Protein AF-A0A351MRF9-F1 (afdb_monomer_lite)

Sequence (45 aa):
GSEYTVDFLPKVKLELALPDELVDRAIATITKAAHTGKIGDGKIF

Foldseek 3Di:
DDDDDDDDDDDDDDDDDDDPVCVVVVVVVLCVVQDPVDPPSDDDD

pLDDT: mean 90.08, std 11.49, range [56.72, 98.31]

Radius of gyration: 15.15 Å; chains: 1; bounding box: 27×30×40 Å

Structure (mmCIF, N/CA/C/O backbone):
data_AF-A0A351MRF9-F1
#
_entry.id   AF-A0A351MRF9-F1
#
loop_
_atom_site.group_PDB
_atom_site.id
_atom_site.type_symbol
_atom_site.label_atom_id
_atom_site.label_alt_id
_atom_site.label_comp_id
_atom_site.label_asym_id
_atom_site.label_entity_id
_atom_site.label_seq_id
_atom_site.pdbx_PDB_ins_code
_atom_site.Cartn_x
_atom_site.Cartn_y
_atom_site.Cartn_z
_atom_site.occupancy
_atom_site.B_iso_or_equiv
_atom_site.auth_seq_id
_atom_site.auth_comp_id
_atom_site.auth_asym_id
_atom_site.auth_atom_id
_atom_site.pdbx_PDB_model_num
ATOM 1 N N . GLY A 1 1 ? 18.792 -22.511 -25.090 1.00 56.72 1 GLY A N 1
ATOM 2 C CA . GLY A 1 1 ? 18.108 -22.073 -23.864 1.00 56.72 1 GLY A CA 1
ATOM 3 C C . GLY A 1 1 ? 18.078 -20.571 -23.898 1.00 56.72 1 GLY A C 1
ATOM 4 O O . GLY A 1 1 ? 19.142 -19.986 -24.013 1.00 56.72 1 GLY A O 1
ATOM 5 N N . SER A 1 2 ? 16.897 -19.966 -23.947 1.00 59.06 2 SER A N 1
ATOM 6 C CA . SER A 1 2 ? 16.746 -18.511 -23.969 1.00 59.06 2 SER A CA 1
ATOM 7 C C . SER A 1 2 ? 16.975 -17.961 -22.564 1.00 59.06 2 SER A C 1
ATOM 9 O O . SER A 1 2 ? 16.249 -18.319 -21.638 1.00 59.06 2 SER A O 1
ATOM 11 N N . GLU A 1 3 ? 17.995 -17.125 -22.403 1.00 67.06 3 GLU A N 1
ATOM 12 C CA . GLU A 1 3 ? 18.204 -16.350 -21.183 1.00 67.06 3 GLU A CA 1
ATOM 13 C C . GLU A 1 3 ? 17.085 -15.307 -21.073 1.00 67.06 3 GLU A C 1
ATOM 15 O O . GLU A 1 3 ? 16.917 -14.463 -21.952 1.00 67.06 3 GLU A O 1
ATOM 20 N N . TYR A 1 4 ? 16.276 -15.397 -20.018 1.00 63.28 4 TYR A N 1
ATOM 21 C CA . TYR A 1 4 ? 15.320 -14.354 -19.666 1.00 63.28 4 TYR A CA 1
ATOM 22 C C . TYR A 1 4 ? 16.028 -13.378 -18.735 1.00 63.28 4 TYR A C 1
ATOM 24 O O . TYR A 1 4 ? 16.294 -13.707 -17.578 1.00 63.28 4 TYR A O 1
ATOM 32 N N . THR A 1 5 ? 16.326 -12.179 -19.224 1.00 68.88 5 THR A N 1
ATOM 33 C CA . THR A 1 5 ? 16.713 -11.073 -18.348 1.00 68.88 5 THR A CA 1
ATOM 34 C C . THR A 1 5 ? 15.489 -10.696 -17.521 1.00 68.88 5 THR A C 1
ATOM 36 O O . THR A 1 5 ? 14.514 -10.158 -18.043 1.00 68.88 5 THR A O 1
ATOM 39 N N . VAL A 1 6 ? 15.503 -11.050 -16.238 1.00 69.38 6 VAL A N 1
ATOM 40 C CA . VAL A 1 6 ? 14.480 -10.611 -15.288 1.00 69.38 6 VAL A CA 1
ATOM 41 C C . VAL A 1 6 ? 14.946 -9.284 -14.711 1.00 69.38 6 VAL A C 1
ATOM 43 O O . VAL A 1 6 ? 15.838 -9.246 -13.865 1.00 69.38 6 VAL A O 1
ATOM 46 N N . ASP A 1 7 ? 14.347 -8.194 -15.183 1.00 75.31 7 ASP A N 1
ATOM 47 C CA . ASP A 1 7 ? 14.603 -6.870 -14.631 1.00 75.31 7 ASP A CA 1
ATOM 48 C C . ASP A 1 7 ? 13.931 -6.733 -13.263 1.00 75.31 7 ASP A C 1
ATOM 50 O O . ASP A 1 7 ? 12.705 -6.788 -13.121 1.00 75.31 7 ASP A O 1
ATOM 54 N N . PHE A 1 8 ? 14.747 -6.524 -12.232 1.00 75.69 8 PHE A N 1
ATOM 55 C CA . PHE A 1 8 ? 14.256 -6.168 -10.909 1.00 75.69 8 PHE A CA 1
ATOM 56 C C . PHE A 1 8 ? 13.939 -4.675 -10.879 1.00 75.69 8 PHE A C 1
ATOM 58 O O . PHE A 1 8 ? 14.831 -3.830 -10.833 1.00 75.69 8 PHE A O 1
ATOM 65 N N . LEU A 1 9 ? 12.649 -4.341 -10.880 1.00 82.94 9 LEU A N 1
ATOM 66 C CA . LEU A 1 9 ? 12.215 -2.966 -10.667 1.00 82.94 9 LEU A CA 1
ATOM 67 C C . LEU A 1 9 ? 12.401 -2.602 -9.185 1.00 82.94 9 LEU A C 1
ATOM 69 O O . LEU A 1 9 ? 11.829 -3.284 -8.330 1.00 82.94 9 LEU A O 1
ATOM 73 N N . PRO A 1 10 ? 13.147 -1.534 -8.854 1.00 88.25 10 PRO A N 1
ATOM 74 C CA . PRO A 1 10 ? 13.327 -1.120 -7.470 1.00 88.25 10 PRO A CA 1
ATOM 75 C C . PRO A 1 10 ? 11.977 -0.729 -6.851 1.00 88.25 10 PRO A C 1
ATOM 77 O O . PRO A 1 10 ? 11.208 0.048 -7.423 1.00 88.25 10 PRO A O 1
ATOM 80 N N . LYS A 1 11 ? 11.682 -1.284 -5.671 1.00 91.62 11 LYS A N 1
ATOM 81 C CA . LYS A 1 11 ? 10.473 -1.018 -4.878 1.00 91.62 11 LYS A CA 1
ATOM 82 C C . LYS A 1 11 ? 10.854 -0.759 -3.425 1.00 91.62 11 LYS A C 1
ATOM 84 O O . LYS A 1 11 ? 11.836 -1.307 -2.933 1.00 91.62 11 LYS A O 1
ATOM 89 N N . VAL A 1 12 ? 10.051 0.047 -2.737 1.00 93.69 12 VAL A N 1
ATOM 90 C 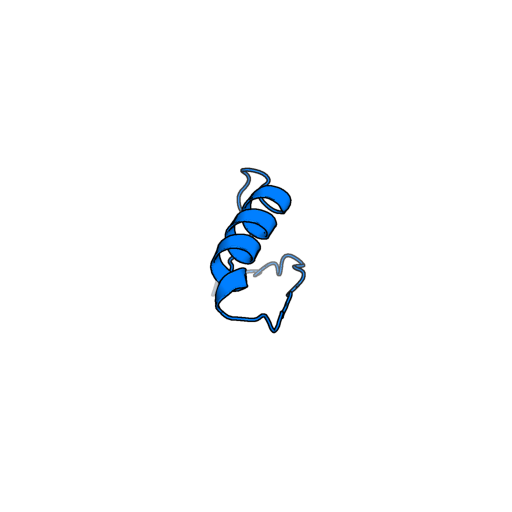CA . VAL A 1 12 ? 10.177 0.269 -1.291 1.00 93.69 12 VAL A CA 1
ATOM 91 C C . VAL A 1 12 ? 9.241 -0.697 -0.571 1.00 93.69 12 VAL A C 1
ATOM 93 O O . VAL A 1 12 ? 8.052 -0.743 -0.886 1.00 93.69 12 VAL A O 1
ATOM 96 N N . LYS A 1 13 ? 9.769 -1.467 0.386 1.00 94.38 13 LYS A N 1
ATOM 97 C CA . LYS A 1 13 ? 8.970 -2.293 1.299 1.00 94.38 13 LYS A CA 1
ATOM 98 C C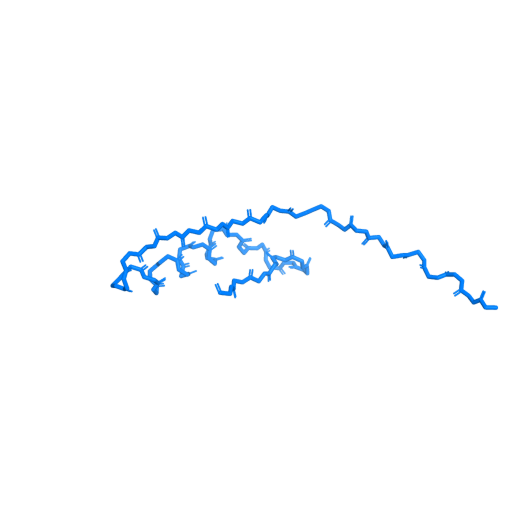 . LYS A 1 13 ? 8.701 -1.497 2.575 1.00 94.38 13 LYS A C 1
ATOM 100 O O . LYS A 1 13 ? 9.637 -0.978 3.177 1.00 94.38 13 LYS A O 1
ATOM 105 N N . LEU A 1 14 ? 7.435 -1.414 2.968 1.00 94.69 14 LEU A N 1
ATOM 106 C CA . LEU A 1 14 ? 6.990 -0.751 4.189 1.00 94.69 14 LEU A CA 1
ATOM 107 C C . LEU A 1 14 ? 6.402 -1.803 5.134 1.00 94.69 14 LEU A C 1
ATOM 109 O O . LEU A 1 14 ? 5.532 -2.566 4.726 1.00 94.69 14 LEU A O 1
ATOM 113 N N . GLU A 1 15 ? 6.877 -1.839 6.377 1.00 97.25 15 GLU A N 1
ATOM 114 C CA . GLU A 1 15 ? 6.373 -2.724 7.434 1.00 97.25 15 GLU A CA 1
ATOM 115 C C . GLU A 1 15 ? 5.931 -1.857 8.612 1.00 97.25 15 GLU A C 1
ATOM 117 O O . GLU A 1 15 ? 6.693 -1.019 9.096 1.00 97.25 15 GLU A O 1
ATOM 122 N N . LEU A 1 16 ? 4.675 -2.012 9.032 1.00 95.50 16 LEU A N 1
ATOM 123 C CA . LEU A 1 16 ? 4.032 -1.157 10.027 1.00 95.50 16 LEU A CA 1
ATOM 124 C C . LEU A 1 16 ? 3.311 -2.023 11.057 1.00 95.50 16 LEU A C 1
ATOM 126 O O . LEU A 1 16 ? 2.505 -2.875 10.693 1.00 95.50 16 LEU A O 1
ATOM 130 N N . ALA A 1 17 ? 3.570 -1.767 12.338 1.00 97.25 17 ALA A N 1
ATOM 131 C CA . ALA A 1 17 ? 2.804 -2.334 13.442 1.00 97.25 17 ALA A CA 1
ATOM 132 C C . ALA A 1 17 ? 1.778 -1.300 13.913 1.00 97.25 17 ALA A C 1
ATOM 134 O O . ALA A 1 17 ? 2.141 -0.174 14.259 1.00 97.25 17 ALA A O 1
ATOM 135 N N . LEU A 1 18 ? 0.502 -1.676 13.898 1.00 96.75 18 LEU A N 1
ATOM 136 C CA . LEU A 1 18 ? -0.624 -0.789 14.171 1.00 96.75 18 LEU A CA 1
ATOM 137 C C . LEU A 1 18 ? -1.618 -1.495 15.110 1.00 96.75 18 LEU A C 1
ATOM 139 O O . LEU A 1 18 ? -1.731 -2.721 15.047 1.00 96.75 18 LEU A O 1
ATOM 143 N N . PRO A 1 19 ? -2.364 -0.752 15.944 1.00 98.31 19 PRO A N 1
ATOM 144 C CA . PRO A 1 19 ? -3.579 -1.259 16.575 1.00 98.31 19 PRO A CA 1
ATOM 145 C C . PRO A 1 19 ? -4.593 -1.753 15.532 1.00 98.31 19 PRO A C 1
ATOM 147 O O . PRO A 1 19 ? -4.722 -1.142 14.470 1.00 98.31 19 PRO A O 1
ATOM 150 N N . ASP A 1 20 ? -5.339 -2.809 15.863 1.00 98.00 20 ASP A N 1
ATOM 151 C CA . ASP A 1 20 ? -6.302 -3.472 14.964 1.00 98.00 20 ASP A CA 1
ATOM 152 C C . ASP A 1 20 ? -7.343 -2.497 14.385 1.00 98.00 20 ASP A C 1
ATOM 154 O O . ASP A 1 20 ? -7.581 -2.451 13.181 1.00 98.00 20 ASP A O 1
ATOM 158 N N . GLU A 1 21 ? -7.848 -1.590 15.224 1.00 98.12 21 GLU A N 1
ATOM 159 C CA . GLU A 1 21 ? -8.811 -0.546 14.845 1.00 98.12 21 GLU A CA 1
ATOM 160 C C . GLU A 1 21 ? -8.303 0.436 13.768 1.00 98.12 21 GLU A C 1
ATOM 162 O O . GLU A 1 21 ? -9.094 1.155 13.155 1.00 98.12 21 GLU A O 1
ATOM 167 N N . LEU A 1 22 ? -6.987 0.496 13.527 1.00 97.94 22 LEU A N 1
ATOM 168 C CA . LEU A 1 22 ? -6.375 1.380 12.532 1.00 97.94 22 LEU A CA 1
ATOM 169 C C . LEU A 1 22 ? -6.005 0.670 11.227 1.00 97.94 22 LEU A C 1
ATOM 171 O O . LEU A 1 22 ? -5.671 1.363 10.261 1.00 97.94 22 LEU A O 1
ATOM 175 N N . VAL A 1 23 ? -6.068 -0.664 11.169 1.00 97.31 23 VAL A N 1
ATOM 176 C CA . VAL A 1 23 ? -5.594 -1.459 10.023 1.00 97.31 23 VAL A CA 1
ATOM 177 C C . VAL A 1 23 ? -6.330 -1.068 8.741 1.00 97.31 23 VAL A C 1
ATOM 179 O O . VAL A 1 23 ? -5.696 -0.638 7.776 1.00 97.31 23 VAL A O 1
ATOM 182 N N . ASP A 1 24 ? -7.663 -1.090 8.751 1.00 97.75 24 ASP A N 1
ATOM 183 C CA . ASP A 1 24 ? -8.475 -0.761 7.570 1.00 97.75 24 ASP A CA 1
ATOM 184 C C . ASP A 1 24 ? -8.235 0.671 7.077 1.00 97.75 24 ASP A C 1
ATOM 186 O O . ASP A 1 24 ? -8.100 0.937 5.876 1.00 97.75 24 ASP A O 1
ATOM 190 N N . ARG A 1 25 ? -8.117 1.618 8.016 1.00 97.94 25 ARG A N 1
ATOM 191 C CA . ARG A 1 25 ? -7.834 3.022 7.700 1.00 97.94 25 ARG A CA 1
ATOM 192 C C . ARG A 1 25 ? -6.450 3.185 7.077 1.00 97.94 25 ARG A C 1
ATOM 194 O O . ARG A 1 25 ? -6.295 3.980 6.142 1.00 97.94 25 ARG A O 1
ATOM 201 N N . ALA A 1 26 ? -5.449 2.471 7.588 1.00 97.75 26 ALA A N 1
ATOM 202 C CA . ALA A 1 26 ? -4.094 2.507 7.058 1.00 97.75 26 ALA A CA 1
ATOM 203 C C . ALA A 1 26 ? -4.051 1.939 5.637 1.00 97.75 26 ALA A C 1
ATOM 205 O O . ALA A 1 26 ? -3.527 2.606 4.744 1.00 97.75 26 ALA A O 1
ATOM 206 N N . ILE A 1 27 ? -4.686 0.786 5.399 1.00 97.19 27 ILE A N 1
ATOM 207 C CA . ILE A 1 27 ? -4.786 0.167 4.070 1.00 97.19 27 ILE A CA 1
ATOM 208 C C . ILE A 1 27 ? -5.416 1.143 3.071 1.00 97.19 27 ILE A C 1
ATOM 210 O O . ILE A 1 27 ? -4.834 1.405 2.015 1.00 97.19 27 ILE A O 1
ATOM 214 N N . ALA A 1 28 ? -6.563 1.741 3.409 1.00 97.81 28 ALA A N 1
ATOM 215 C CA . ALA A 1 28 ? -7.250 2.686 2.529 1.00 97.81 28 ALA A CA 1
ATOM 216 C C . ALA A 1 28 ? -6.397 3.931 2.223 1.00 97.81 28 ALA A C 1
ATOM 218 O O . ALA A 1 28 ? -6.324 4.384 1.078 1.00 97.81 28 ALA A O 1
ATOM 219 N N . THR A 1 29 ? -5.721 4.471 3.240 1.00 97.62 29 THR A N 1
ATOM 220 C CA . THR A 1 29 ? -4.882 5.671 3.106 1.00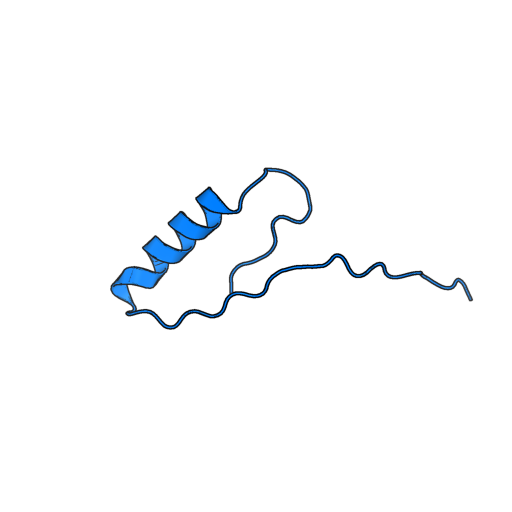 97.62 29 THR A CA 1
ATOM 221 C C . THR A 1 29 ? -3.648 5.399 2.247 1.00 97.62 29 THR A C 1
ATOM 223 O O . THR A 1 29 ? -3.374 6.161 1.320 1.00 97.62 29 THR A O 1
ATOM 226 N N . ILE A 1 30 ? -2.932 4.301 2.512 1.00 96.88 30 ILE A N 1
ATOM 227 C CA . ILE A 1 30 ? -1.739 3.901 1.755 1.00 96.88 30 ILE A CA 1
ATOM 228 C C . ILE A 1 30 ? -2.118 3.614 0.305 1.00 96.88 30 ILE A C 1
ATOM 230 O O . ILE A 1 30 ? -1.469 4.128 -0.602 1.00 96.88 30 ILE A O 1
ATOM 234 N N . THR A 1 31 ? -3.205 2.870 0.080 1.00 96.81 31 THR A N 1
ATOM 235 C CA . THR A 1 31 ? -3.701 2.572 -1.269 1.00 96.81 31 THR A CA 1
ATOM 236 C C . THR A 1 31 ? -3.978 3.859 -2.039 1.00 96.81 31 THR A C 1
ATOM 238 O O . THR A 1 31 ? -3.460 4.039 -3.134 1.00 96.81 31 THR A O 1
ATOM 241 N N . LYS A 1 32 ? -4.728 4.801 -1.454 1.00 97.44 32 LYS A N 1
ATOM 242 C CA . LYS A 1 32 ? -5.046 6.077 -2.112 1.00 97.44 32 LYS A CA 1
ATOM 243 C C . LYS A 1 32 ? -3.801 6.913 -2.422 1.00 97.44 32 LYS A C 1
ATOM 245 O O . LYS A 1 32 ? -3.773 7.584 -3.447 1.00 97.44 32 LYS A O 1
ATOM 250 N N . ALA A 1 33 ? -2.806 6.907 -1.537 1.00 96.56 33 ALA A N 1
ATOM 251 C CA . ALA A 1 33 ? -1.594 7.704 -1.699 1.00 96.56 33 ALA A CA 1
ATOM 252 C C . ALA A 1 33 ? -0.598 7.095 -2.702 1.00 96.56 33 ALA A C 1
ATOM 254 O O . 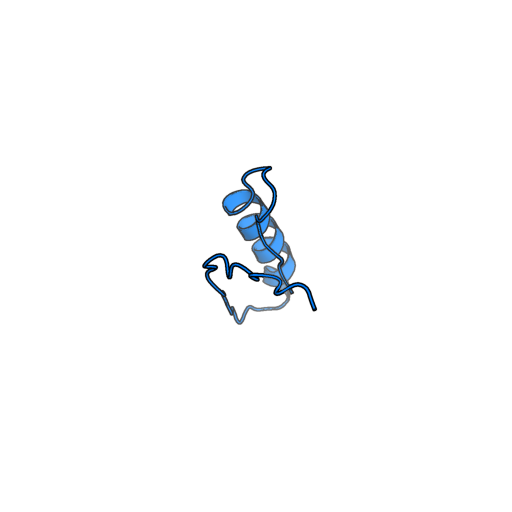ALA A 1 33 ? 0.055 7.834 -3.433 1.00 96.56 33 ALA A O 1
ATOM 255 N N . ALA A 1 34 ? -0.470 5.765 -2.727 1.00 95.69 34 ALA A N 1
ATOM 256 C CA . ALA A 1 34 ? 0.490 5.050 -3.568 1.00 95.69 34 ALA A CA 1
ATOM 257 C C . ALA A 1 34 ? -0.060 4.688 -4.958 1.00 95.69 34 ALA A C 1
ATOM 259 O O . ALA A 1 34 ? 0.720 4.362 -5.852 1.00 95.69 34 ALA A O 1
ATOM 260 N N . HIS A 1 35 ? -1.381 4.730 -5.154 1.00 96.00 35 HIS A N 1
ATOM 261 C CA . HIS A 1 35 ? -2.006 4.377 -6.424 1.00 96.00 35 HIS A CA 1
ATOM 262 C C . HIS A 1 35 ? -1.714 5.417 -7.512 1.00 96.00 35 HIS A C 1
ATOM 264 O O . HIS A 1 35 ? -2.105 6.580 -7.405 1.00 96.00 35 HIS A O 1
ATOM 270 N N . THR A 1 36 ? -1.069 4.977 -8.593 1.00 95.31 36 THR A N 1
ATOM 271 C CA . THR A 1 36 ? -0.791 5.800 -9.778 1.00 95.31 36 THR A CA 1
ATOM 272 C C . THR A 1 36 ? -1.669 5.429 -10.973 1.00 95.31 36 THR A C 1
ATOM 274 O O . THR A 1 36 ? -1.693 6.156 -11.967 1.00 95.31 36 THR A O 1
ATOM 277 N N . GLY A 1 37 ? -2.377 4.296 -10.902 1.00 93.12 37 GLY A N 1
ATOM 278 C CA . GLY A 1 37 ? -3.186 3.765 -12.003 1.00 93.12 37 GLY A CA 1
ATOM 279 C C . GLY A 1 37 ? -2.370 3.049 -13.082 1.00 93.12 37 GLY A C 1
ATOM 280 O O . GLY A 1 37 ? -2.925 2.641 -14.101 1.00 93.12 37 GLY A O 1
ATOM 281 N N . LYS A 1 38 ? -1.056 2.889 -12.882 1.00 93.31 38 LYS A N 1
ATOM 282 C CA . LYS A 1 38 ? -0.153 2.199 -13.810 1.00 93.31 38 LYS A CA 1
ATOM 283 C C . LYS A 1 38 ? 0.233 0.825 -13.272 1.00 93.31 38 LYS A C 1
ATOM 285 O O . LYS A 1 38 ? 0.161 0.538 -12.079 1.00 93.31 38 LYS A O 1
ATOM 290 N N . ILE A 1 39 ? 0.684 -0.042 -14.176 1.00 89.75 39 ILE A N 1
ATOM 291 C CA . ILE A 1 39 ? 1.219 -1.351 -13.797 1.00 89.75 39 ILE A CA 1
ATOM 292 C C . ILE A 1 39 ? 2.436 -1.140 -12.888 1.00 89.75 39 ILE A C 1
ATOM 294 O O . ILE A 1 39 ? 3.362 -0.408 -13.234 1.00 89.75 39 ILE A O 1
ATOM 298 N N . GLY A 1 40 ? 2.434 -1.812 -11.735 1.00 90.62 40 GLY A N 1
ATOM 299 C CA . GLY A 1 40 ? 3.541 -1.777 -10.782 1.00 90.62 40 GLY A CA 1
ATOM 300 C C . GLY A 1 40 ? 3.303 -0.954 -9.514 1.00 90.62 40 GLY A C 1
ATOM 301 O O . GLY A 1 40 ? 4.263 -0.780 -8.767 1.00 90.62 40 GLY A O 1
ATOM 302 N N . ASP A 1 41 ? 2.080 -0.501 -9.226 1.00 93.44 41 ASP A N 1
ATOM 303 C CA . ASP A 1 41 ? 1.742 0.194 -7.964 1.00 93.44 41 ASP A CA 1
ATOM 304 C C . ASP A 1 41 ? 2.079 -0.619 -6.695 1.00 93.44 41 ASP A C 1
ATOM 306 O O . ASP A 1 41 ? 2.345 -0.050 -5.642 1.00 93.44 41 ASP A O 1
ATOM 310 N N . GLY A 1 42 ? 2.162 -1.949 -6.801 1.00 93.75 42 GLY A N 1
ATOM 311 C CA . GLY A 1 42 ? 2.607 -2.829 -5.719 1.00 93.75 42 GLY A CA 1
AT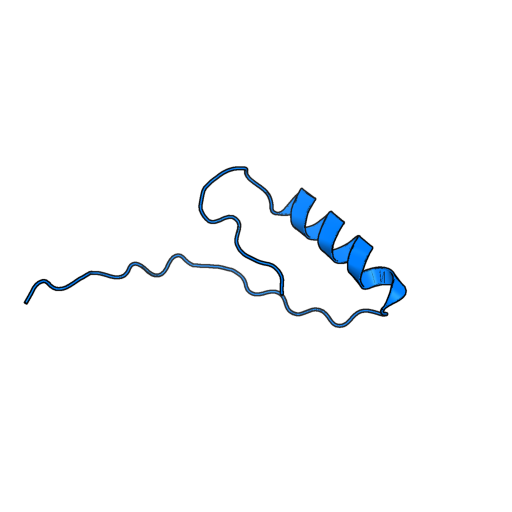OM 312 C C . GLY A 1 42 ? 1.468 -3.629 -5.092 1.00 93.75 42 GLY A C 1
ATOM 313 O O . GLY A 1 42 ? 0.456 -3.893 -5.742 1.00 93.75 42 GLY A O 1
ATOM 314 N N . LYS A 1 43 ? 1.681 -4.092 -3.855 1.00 94.56 43 LYS A N 1
ATOM 315 C CA . LYS A 1 43 ? 0.747 -4.916 -3.072 1.00 94.56 43 LYS A CA 1
ATOM 316 C C . LYS A 1 43 ? 0.878 -4.571 -1.588 1.00 94.56 43 LYS A C 1
ATOM 318 O O . LYS A 1 43 ? 1.979 -4.258 -1.140 1.00 94.56 43 LYS A O 1
ATOM 323 N N . ILE A 1 44 ? -0.228 -4.665 -0.857 1.00 95.12 44 ILE A N 1
ATOM 324 C CA . ILE A 1 44 ? -0.280 -4.599 0.609 1.00 95.12 44 ILE A CA 1
ATOM 325 C C . ILE A 1 44 ? -0.635 -6.007 1.100 1.00 95.12 44 ILE A C 1
ATOM 327 O O . ILE A 1 44 ? -1.465 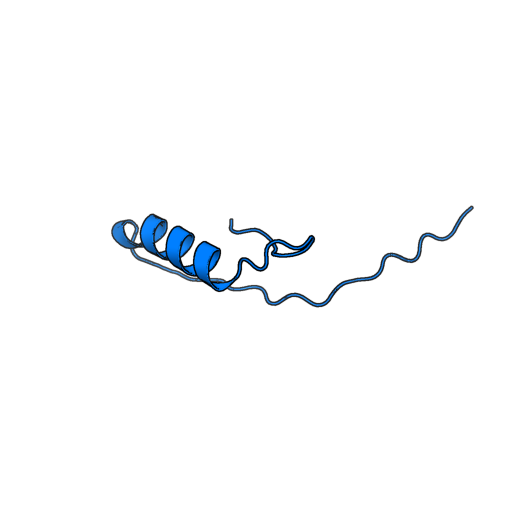-6.668 0.470 1.00 95.12 44 ILE A O 1
ATOM 331 N N . PHE A 1 45 ? 0.027 -6.459 2.163 1.00 91.81 45 PHE A N 1
ATOM 332 C CA . PHE A 1 45 ? -0.163 -7.765 2.796 1.00 91.81 45 PHE A CA 1
ATOM 333 C C . PHE A 1 45 ? -0.468 -7.581 4.275 1.00 91.81 45 PHE A C 1
ATOM 335 O O . PHE A 1 45 ? 0.070 -6.603 4.845 1.00 91.81 45 PHE A O 1
#

Secondary structure (DSSP, 8-state):
-------------------HHHHHHHHHHHHHHH--SSTT-----